Protein AF-A0A822YAC9-F1 (afdb_monomer_lite)

Organism: Nelumbo nucifera (NCBI:txid4432)

Foldseek 3Di:
DDDDDPDDDDDDPDDDDPPDPDLCVVLVHDPPDDPVSSVVSVVVVVVD

Sequence (48 aa):
MPAHGFSSKSEKNEAAKQKRRDPYEVLGVSRNSTDQEIKSAYRKMALK

pLDDT: mean 75.13, std 18.36, range [48.28, 95.44]

Secondary structure (DSSP, 8-state):
----------------------HHHHHT--TT--HHHHHHHHHHHHT-

Structure (mmCIF, N/CA/C/O backbone):
data_AF-A0A822YAC9-F1
#
_entry.id   AF-A0A822YAC9-F1
#
loop_
_atom_site.group_PDB
_atom_site.id
_atom_site.type_symbol
_atom_site.label_atom_id
_atom_site.label_alt_id
_atom_site.label_comp_id
_atom_site.label_asym_id
_atom_site.label_entity_id
_atom_site.label_seq_id
_atom_site.pdbx_PDB_ins_code
_atom_site.Cartn_x
_atom_site.Cartn_y
_atom_site.Cartn_z
_atom_site.occupancy
_atom_site.B_iso_or_equiv
_atom_site.auth_seq_id
_atom_site.auth_comp_id
_atom_site.auth_asym_id
_atom_site.auth_atom_id
_atom_site.pdbx_PDB_model_num
ATOM 1 N N . MET A 1 1 ? -5.390 -4.930 -55.793 1.00 55.53 1 MET A N 1
ATOM 2 C CA . MET A 1 1 ? -5.120 -5.913 -54.718 1.00 55.53 1 MET A CA 1
ATOM 3 C C . MET A 1 1 ? -5.609 -5.315 -53.399 1.00 55.53 1 MET A C 1
ATOM 5 O O . MET A 1 1 ? -5.158 -4.215 -53.107 1.00 55.53 1 MET A O 1
ATOM 9 N N . PRO A 1 2 ? -6.539 -5.929 -52.640 1.00 61.50 2 PRO A N 1
ATOM 10 C CA . PRO A 1 2 ? -6.972 -5.404 -51.344 1.00 61.50 2 PRO A CA 1
ATOM 11 C C . PRO A 1 2 ? -6.262 -6.121 -50.181 1.00 61.50 2 PRO A C 1
ATOM 13 O O . PRO A 1 2 ? -6.273 -7.348 -50.113 1.00 61.50 2 PRO A O 1
ATOM 16 N N . ALA A 1 3 ? -5.685 -5.366 -49.241 1.00 51.72 3 ALA A N 1
ATOM 17 C CA . ALA A 1 3 ? -5.219 -5.893 -47.955 1.00 51.72 3 ALA A CA 1
ATOM 18 C C . ALA A 1 3 ? -5.436 -4.869 -46.821 1.00 51.72 3 ALA A C 1
ATOM 20 O O . ALA A 1 3 ? -4.589 -4.036 -46.529 1.00 51.72 3 ALA A O 1
ATOM 21 N N . HIS A 1 4 ? -6.649 -4.915 -46.265 1.00 52.44 4 HIS A N 1
ATOM 22 C CA . HIS A 1 4 ? -6.990 -4.926 -44.838 1.00 52.44 4 HIS A CA 1
ATOM 23 C C . HIS A 1 4 ? -6.085 -4.178 -43.833 1.00 52.44 4 HIS A C 1
ATOM 25 O O . HIS A 1 4 ? -5.048 -4.677 -43.414 1.00 52.44 4 HIS A O 1
ATOM 31 N N . GLY A 1 5 ? -6.623 -3.069 -43.311 1.00 49.62 5 GLY A N 1
ATOM 32 C CA . GLY A 1 5 ? -6.910 -2.935 -41.877 1.00 49.62 5 GLY A CA 1
ATOM 33 C C . GLY A 1 5 ? -5.732 -2.716 -40.927 1.00 49.62 5 GLY A C 1
ATOM 34 O O . GLY A 1 5 ? -5.242 -3.657 -40.310 1.00 49.62 5 GLY A O 1
ATOM 35 N N . PHE A 1 6 ? -5.409 -1.448 -40.662 1.00 55.91 6 PHE A N 1
ATOM 36 C CA . PHE A 1 6 ? -4.761 -1.038 -39.412 1.00 55.91 6 PHE A CA 1
ATOM 37 C C . PHE A 1 6 ? -5.774 -1.196 -38.262 1.00 55.91 6 PHE A C 1
ATOM 39 O O . PHE A 1 6 ? -6.450 -0.254 -37.858 1.00 55.91 6 PHE A O 1
ATOM 46 N N . SER A 1 7 ? -5.965 -2.437 -37.810 1.00 50.50 7 SER A N 1
ATOM 47 C CA . SER A 1 7 ? -6.774 -2.764 -36.638 1.00 50.50 7 SER A CA 1
ATOM 48 C C . SER A 1 7 ? -5.986 -2.443 -35.378 1.00 50.50 7 SER A C 1
ATOM 50 O O . SER A 1 7 ? -4.961 -3.061 -35.094 1.00 50.50 7 SER A O 1
ATOM 52 N N . SER A 1 8 ? -6.538 -1.524 -34.596 1.00 63.78 8 SER A N 1
ATOM 53 C CA . SER A 1 8 ? -6.303 -1.339 -33.172 1.00 63.78 8 SER A CA 1
ATOM 54 C C . SER A 1 8 ? -6.085 -2.663 -32.434 1.00 63.78 8 SER A C 1
ATOM 56 O O . SER A 1 8 ? -6.869 -3.600 -32.588 1.00 63.78 8 SER A O 1
ATOM 58 N N . LYS A 1 9 ? -5.067 -2.703 -31.573 1.00 51.91 9 LYS A N 1
ATOM 59 C CA . LYS A 1 9 ? -5.084 -3.490 -30.336 1.00 51.91 9 LYS A CA 1
ATOM 60 C C . LYS A 1 9 ? -4.152 -2.840 -29.316 1.00 51.91 9 LYS A C 1
ATOM 62 O O . LYS A 1 9 ? -2.953 -3.098 -29.248 1.00 51.91 9 LYS A O 1
ATOM 67 N N . SER A 1 10 ? -4.757 -1.939 -28.548 1.00 59.94 10 SER A N 1
ATOM 68 C CA . SER A 1 10 ? -4.540 -1.833 -27.109 1.00 59.94 10 SER A CA 1
ATOM 69 C C . SER A 1 10 ? -4.475 -3.222 -26.463 1.00 59.94 10 SER A C 1
ATOM 71 O O . SER A 1 10 ? -5.038 -4.172 -26.995 1.00 59.94 10 SER A O 1
ATOM 73 N N . GLU A 1 11 ? -3.847 -3.283 -25.289 1.00 56.09 11 GLU A N 1
ATOM 74 C CA . GLU A 1 11 ? -3.710 -4.459 -24.413 1.00 56.09 11 GLU A CA 1
ATOM 75 C C . GLU A 1 11 ? -2.440 -5.281 -24.644 1.00 56.09 11 GLU A C 1
ATOM 77 O O . GLU A 1 11 ? -2.432 -6.382 -25.186 1.00 56.09 11 GLU A O 1
ATOM 82 N N . LYS A 1 12 ? -1.333 -4.757 -24.112 1.00 51.28 12 LYS A N 1
ATOM 83 C CA . LYS A 1 12 ? -0.237 -5.609 -23.655 1.00 51.28 12 LYS A CA 1
ATOM 84 C C . LYS A 1 12 ? 0.247 -5.133 -22.291 1.00 51.28 12 LYS A C 1
ATOM 86 O O . LYS A 1 12 ? 1.292 -4.509 -22.165 1.00 51.28 12 LYS A O 1
ATOM 91 N N . ASN A 1 13 ? -0.549 -5.422 -21.266 1.00 52.25 13 ASN A N 1
ATOM 92 C CA . ASN A 1 13 ? -0.050 -5.505 -19.895 1.00 52.25 13 ASN A CA 1
ATOM 93 C C . ASN A 1 13 ? -0.259 -6.942 -19.403 1.00 52.25 13 ASN A C 1
ATOM 95 O O . ASN A 1 13 ? -1.005 -7.225 -18.475 1.00 52.25 13 ASN A O 1
ATOM 99 N N . GLU A 1 14 ? 0.351 -7.866 -20.143 1.00 49.09 14 GLU A N 1
ATOM 100 C CA . GLU A 1 14 ? 0.426 -9.280 -19.802 1.00 49.09 14 GLU A CA 1
ATOM 101 C C . GLU A 1 14 ? 1.621 -9.492 -18.867 1.00 49.09 14 GLU A C 1
ATOM 103 O O . GLU A 1 14 ? 2.782 -9.350 -19.255 1.00 49.09 14 GLU A O 1
ATOM 108 N N . ALA A 1 15 ? 1.286 -9.814 -17.619 1.00 52.84 15 ALA A N 1
ATOM 109 C CA . ALA A 1 15 ? 1.868 -10.922 -16.873 1.00 52.84 15 ALA A CA 1
ATOM 110 C C . ALA A 1 15 ? 3.398 -11.083 -16.943 1.00 52.84 15 ALA A C 1
ATOM 112 O O . ALA A 1 15 ? 3.927 -11.970 -17.606 1.00 52.84 15 ALA A O 1
ATOM 113 N N . ALA A 1 16 ? 4.128 -10.311 -16.137 1.00 48.41 16 ALA A N 1
ATOM 114 C CA . ALA A 1 16 ? 5.496 -10.682 -15.786 1.00 48.41 16 ALA A CA 1
ATOM 115 C C . ALA A 1 16 ? 5.903 -10.121 -14.427 1.00 48.41 16 ALA A C 1
ATOM 117 O O . ALA A 1 16 ? 6.717 -9.203 -14.346 1.00 48.41 16 ALA A O 1
ATOM 118 N N . LYS A 1 17 ? 5.364 -10.703 -13.352 1.00 48.28 17 LYS A N 1
ATOM 119 C CA . LYS A 1 17 ? 6.172 -11.130 -12.204 1.00 48.28 17 LYS A CA 1
ATOM 120 C C . LYS A 1 17 ? 5.276 -11.656 -11.089 1.00 48.28 17 LYS A C 1
ATOM 122 O O . LYS A 1 17 ? 4.437 -10.939 -10.561 1.00 48.28 17 LYS A O 1
ATOM 127 N N . GLN A 1 18 ? 5.606 -12.849 -10.609 1.00 54.44 18 GLN A N 1
ATOM 128 C CA . GLN A 1 18 ? 5.452 -13.239 -9.206 1.00 54.44 18 GLN A CA 1
ATOM 129 C C . GLN A 1 18 ? 6.329 -12.337 -8.308 1.00 54.44 18 GLN A C 1
ATOM 131 O O . GLN A 1 18 ? 7.165 -12.790 -7.531 1.00 54.44 18 GLN A O 1
ATOM 136 N N . LYS A 1 19 ? 6.202 -11.021 -8.462 1.00 59.09 19 LYS A N 1
ATOM 137 C CA . LYS A 1 19 ? 6.681 -10.038 -7.515 1.00 59.09 19 LYS A CA 1
ATOM 138 C C . LYS A 1 19 ? 5.571 -9.975 -6.494 1.00 59.09 19 LYS A C 1
ATOM 140 O O . LYS A 1 19 ? 4.404 -9.838 -6.850 1.00 59.09 19 LYS A O 1
ATOM 145 N N . ARG A 1 20 ? 5.950 -10.129 -5.231 1.00 66.81 20 ARG A N 1
ATOM 146 C CA . ARG A 1 20 ? 5.139 -9.726 -4.082 1.00 66.81 20 ARG A CA 1
ATOM 147 C C . ARG A 1 20 ? 4.355 -8.476 -4.500 1.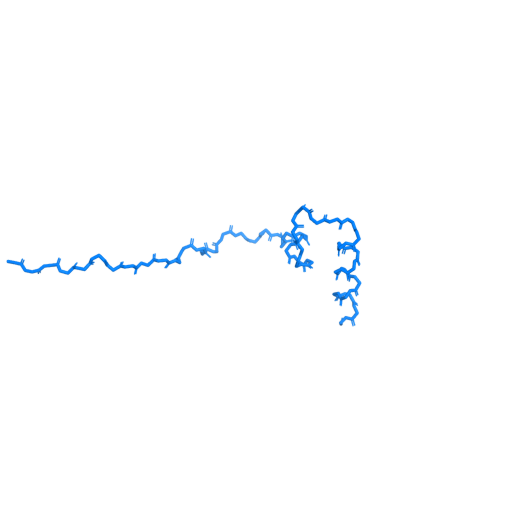00 66.81 20 ARG A C 1
ATOM 149 O O . ARG A 1 20 ? 4.995 -7.527 -4.948 1.00 66.81 20 ARG A O 1
ATOM 156 N N . ARG A 1 21 ? 3.015 -8.540 -4.478 1.00 80.00 21 ARG A N 1
ATOM 157 C CA . ARG A 1 21 ? 2.163 -7.410 -4.883 1.00 80.00 21 ARG A CA 1
ATOM 158 C C . ARG A 1 21 ? 2.709 -6.145 -4.226 1.00 80.00 21 ARG A C 1
ATOM 160 O O . ARG A 1 21 ? 3.055 -6.194 -3.042 1.00 80.00 21 ARG A O 1
ATOM 167 N N . ASP A 1 22 ? 2.834 -5.063 -4.988 1.00 87.25 22 ASP A N 1
ATOM 168 C CA . ASP A 1 22 ? 3.399 -3.826 -4.458 1.00 87.25 22 ASP A CA 1
ATOM 169 C C . ASP A 1 22 ? 2.582 -3.388 -3.228 1.00 87.25 22 ASP A C 1
ATOM 171 O O . ASP A 1 22 ? 1.354 -3.375 -3.307 1.00 87.25 22 ASP A O 1
ATOM 175 N N . PRO A 1 23 ? 3.202 -3.021 -2.089 1.00 89.25 23 PRO A N 1
ATOM 176 C CA . PRO A 1 23 ? 2.466 -2.697 -0.861 1.00 89.25 23 PRO A CA 1
ATOM 177 C C . PRO A 1 23 ? 1.396 -1.618 -1.061 1.00 89.25 23 PRO A C 1
ATOM 179 O O . PRO A 1 23 ? 0.313 -1.691 -0.489 1.00 89.25 23 PRO A O 1
ATOM 182 N N . TYR A 1 24 ? 1.686 -0.645 -1.925 1.00 91.69 24 TYR A N 1
ATOM 183 C CA . TYR A 1 24 ? 0.761 0.423 -2.290 1.00 91.69 24 TYR A CA 1
ATOM 184 C C . TYR A 1 24 ? -0.413 -0.089 -3.136 1.00 91.69 24 TYR A C 1
ATOM 186 O O . TYR A 1 24 ? -1.550 0.285 -2.873 1.00 91.69 24 TYR A O 1
ATOM 194 N N . GLU A 1 25 ? -0.174 -1.012 -4.074 1.00 89.00 25 GLU A N 1
ATOM 195 C CA . GLU A 1 25 ? -1.242 -1.650 -4.858 1.00 89.00 25 GLU A CA 1
ATOM 196 C C . GLU A 1 25 ? -2.111 -2.568 -3.997 1.00 89.00 25 GLU A C 1
ATOM 198 O O . GLU A 1 25 ? -3.327 -2.592 -4.162 1.00 89.00 25 GLU A O 1
ATOM 203 N N . VAL A 1 26 ? -1.506 -3.285 -3.042 1.00 90.19 26 VAL A N 1
ATOM 204 C CA . VAL A 1 26 ? -2.239 -4.104 -2.063 1.00 90.19 26 VAL A CA 1
ATOM 205 C C . VAL A 1 26 ? -3.187 -3.237 -1.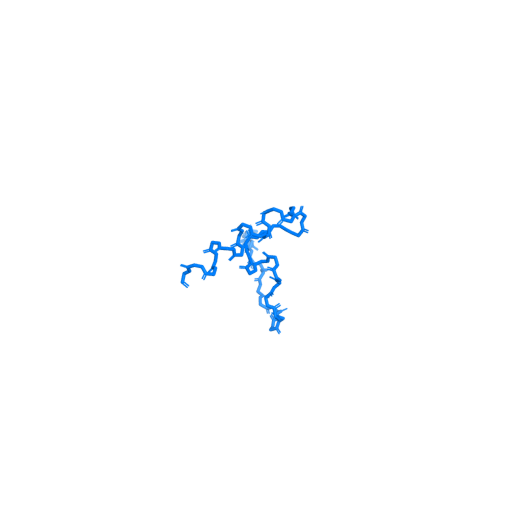245 1.00 90.19 26 VAL A C 1
ATOM 207 O O . VAL A 1 26 ? -4.336 -3.613 -1.043 1.00 90.19 26 VAL A O 1
ATOM 210 N N . LEU A 1 27 ? -2.715 -2.072 -0.800 1.00 91.19 27 LEU A N 1
ATOM 211 C CA . LEU A 1 27 ? -3.522 -1.104 -0.063 1.00 91.19 27 LEU A CA 1
ATOM 212 C C . LEU A 1 27 ? -4.471 -0.290 -0.961 1.00 91.19 27 LEU A C 1
ATOM 214 O O . LEU A 1 27 ? -5.314 0.433 -0.434 1.00 91.19 27 LEU A O 1
ATOM 218 N N . GLY A 1 28 ? -4.357 -0.385 -2.289 1.00 89.81 28 GLY A N 1
ATOM 219 C CA . GLY A 1 28 ? -5.149 0.405 -3.236 1.00 89.81 28 GLY A CA 1
ATOM 220 C C . GLY A 1 28 ? -4.854 1.908 -3.189 1.00 89.81 28 GLY A C 1
ATOM 221 O O . GLY A 1 28 ? -5.732 2.716 -3.483 1.00 89.81 28 GLY A O 1
ATOM 222 N N . VAL A 1 29 ? -3.643 2.295 -2.786 1.00 91.81 29 VAL A N 1
ATOM 223 C CA . VAL A 1 29 ? -3.203 3.693 -2.669 1.00 91.81 29 VAL A CA 1
ATOM 224 C C . VAL A 1 29 ? -2.082 3.997 -3.661 1.00 91.81 29 VAL A C 1
ATOM 226 O O . VAL A 1 29 ? -1.388 3.101 -4.144 1.00 91.81 29 VAL A O 1
ATOM 229 N N . SER A 1 30 ? -1.882 5.279 -3.967 1.00 91.62 30 SER A N 1
ATOM 230 C CA . SER A 1 30 ? -0.755 5.705 -4.799 1.00 91.62 30 SER A CA 1
ATOM 231 C C . SER A 1 30 ? 0.558 5.596 -4.019 1.00 91.62 30 SER A C 1
ATOM 233 O O . SER A 1 30 ? 0.586 5.725 -2.797 1.00 91.62 30 SER A O 1
ATOM 235 N N . ARG A 1 31 ? 1.684 5.440 -4.723 1.00 88.94 31 ARG A N 1
ATOM 236 C CA . ARG A 1 31 ? 3.026 5.513 -4.109 1.00 88.94 31 ARG A CA 1
ATOM 237 C C . ARG A 1 31 ? 3.336 6.896 -3.520 1.00 88.94 31 ARG A C 1
ATOM 239 O O . ARG A 1 31 ? 4.235 7.013 -2.697 1.00 88.94 31 ARG A O 1
ATOM 246 N N . ASN A 1 32 ? 2.569 7.913 -3.919 1.00 92.44 32 ASN A N 1
ATOM 247 C CA . ASN A 1 32 ? 2.675 9.290 -3.432 1.00 92.44 32 ASN A CA 1
ATOM 248 C C . ASN A 1 32 ? 1.628 9.616 -2.353 1.00 92.44 32 ASN A C 1
ATOM 250 O O . ASN A 1 32 ? 1.465 10.781 -1.994 1.00 92.44 32 ASN A O 1
ATOM 254 N N . SER A 1 33 ? 0.871 8.619 -1.886 1.00 92.62 33 SER A N 1
ATOM 255 C CA . SER A 1 33 ? -0.132 8.819 -0.844 1.00 92.62 33 SER A CA 1
ATOM 256 C C . SER A 1 33 ? 0.502 9.194 0.488 1.00 92.62 33 SER A C 1
ATOM 258 O O . SER A 1 33 ? 1.620 8.794 0.811 1.00 92.62 33 SER A O 1
ATOM 260 N N . THR A 1 34 ? -0.246 9.952 1.284 1.00 95.44 34 THR A N 1
ATOM 261 C CA . THR A 1 34 ? 0.202 10.366 2.618 1.00 95.44 34 THR A CA 1
ATOM 262 C C . THR A 1 34 ? 0.084 9.222 3.623 1.00 95.44 34 THR A C 1
ATOM 264 O O . THR A 1 34 ? -0.737 8.312 3.473 1.00 95.44 34 THR A O 1
ATOM 267 N N . ASP A 1 35 ? 0.833 9.303 4.723 1.00 92.62 35 ASP A N 1
ATOM 268 C CA . ASP A 1 35 ? 0.745 8.327 5.818 1.00 92.62 35 ASP A CA 1
ATOM 269 C C . ASP A 1 35 ? -0.684 8.155 6.350 1.00 92.62 35 ASP A C 1
ATOM 271 O O . ASP A 1 35 ? -1.073 7.068 6.786 1.00 92.62 35 ASP A O 1
ATOM 275 N N . GLN A 1 36 ? -1.486 9.224 6.326 1.00 94.94 36 GLN A N 1
ATOM 276 C CA . GLN A 1 36 ? -2.882 9.189 6.754 1.00 94.94 36 GLN A CA 1
ATOM 277 C C . GLN A 1 36 ? -3.731 8.299 5.838 1.00 94.94 36 GLN A C 1
ATOM 279 O O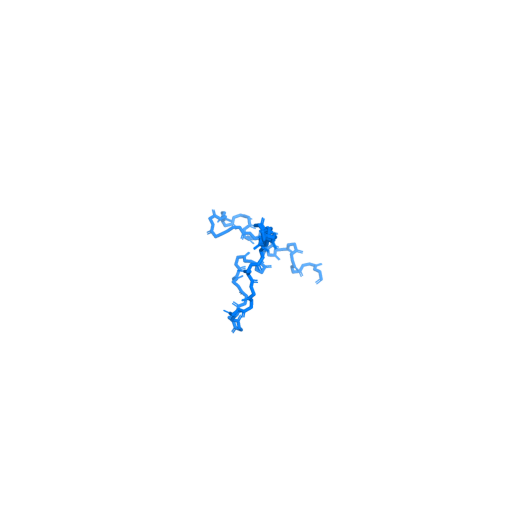 . GLN A 1 36 ? -4.562 7.530 6.334 1.00 94.94 36 GLN A O 1
ATOM 284 N N . GLU A 1 37 ? -3.516 8.372 4.525 1.00 92.50 37 GLU A N 1
ATOM 285 C CA . GLU A 1 37 ? -4.198 7.535 3.536 1.00 92.50 37 GLU A CA 1
ATOM 286 C C . GLU A 1 37 ? -3.756 6.079 3.655 1.00 92.50 37 GLU A C 1
ATOM 288 O O . GLU A 1 37 ? -4.612 5.201 3.753 1.00 92.50 37 GLU A O 1
ATOM 293 N N . ILE A 1 38 ? -2.447 5.827 3.770 1.00 93.38 38 ILE A N 1
ATOM 294 C CA . ILE A 1 38 ? -1.876 4.482 3.953 1.00 93.38 38 ILE A CA 1
ATOM 295 C C . ILE A 1 38 ? -2.476 3.8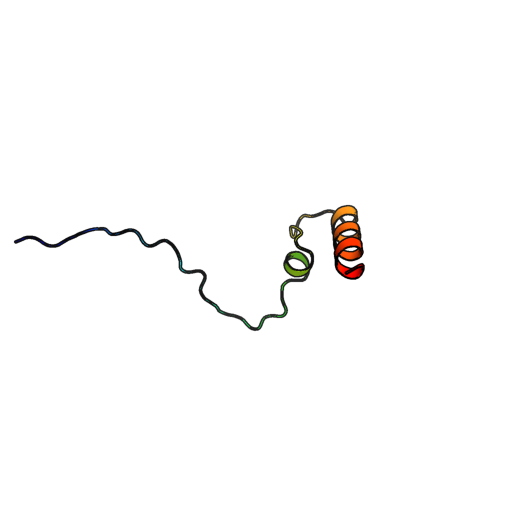11 5.200 1.00 93.38 38 ILE A C 1
ATOM 297 O O . ILE A 1 38 ? -2.988 2.692 5.128 1.00 93.38 38 ILE A O 1
ATOM 301 N N . LYS A 1 39 ? -2.498 4.512 6.344 1.00 94.38 39 LYS A N 1
ATOM 302 C CA . LYS A 1 39 ? -3.079 4.001 7.602 1.00 94.38 39 LYS A CA 1
ATOM 303 C C . LYS A 1 39 ? -4.583 3.771 7.495 1.00 94.38 39 LYS A C 1
ATOM 305 O O . LYS A 1 39 ? -5.115 2.823 8.070 1.00 94.38 39 LYS A O 1
ATOM 310 N N . SER A 1 40 ? -5.299 4.656 6.806 1.00 93.88 40 SER A N 1
ATOM 311 C CA . SER A 1 40 ? -6.753 4.547 6.654 1.00 93.88 40 SER A CA 1
ATOM 312 C C . SER A 1 40 ? -7.141 3.404 5.719 1.00 93.88 40 SER A C 1
ATOM 314 O O . SER A 1 40 ? -8.071 2.666 6.037 1.00 93.88 40 SER A O 1
ATOM 316 N N . ALA A 1 41 ? -6.406 3.214 4.622 1.00 93.81 41 ALA A N 1
ATOM 317 C CA . ALA A 1 41 ? -6.564 2.088 3.711 1.00 93.81 41 ALA A CA 1
ATOM 318 C C . ALA A 1 41 ? -6.252 0.756 4.407 1.00 93.81 41 ALA A C 1
ATOM 320 O O . ALA A 1 41 ? -7.069 -0.160 4.349 1.00 93.81 41 ALA A O 1
ATOM 321 N N . TYR A 1 42 ? -5.147 0.681 5.161 1.00 94.19 42 TYR A N 1
ATOM 322 C CA . TYR A 1 42 ? -4.793 -0.512 5.938 1.00 94.19 42 TYR A CA 1
ATOM 323 C C . TYR A 1 42 ? -5.891 -0.894 6.934 1.00 94.19 42 TYR A C 1
ATOM 325 O O . TYR A 1 42 ? -6.333 -2.040 6.952 1.00 94.19 42 TYR A O 1
ATOM 333 N N . ARG A 1 43 ? -6.390 0.075 7.717 1.00 93.19 43 ARG A N 1
ATOM 334 C CA . ARG A 1 43 ? -7.488 -0.154 8.671 1.00 93.19 43 ARG A CA 1
ATOM 335 C C . ARG A 1 43 ? -8.738 -0.700 7.985 1.00 93.19 43 ARG A C 1
ATOM 337 O O . ARG A 1 43 ? -9.307 -1.670 8.461 1.00 93.19 43 ARG A O 1
ATOM 344 N N . LYS A 1 44 ? -9.146 -0.108 6.860 1.00 90.31 44 LYS A N 1
ATOM 345 C CA . LYS A 1 44 ? -10.314 -0.565 6.089 1.00 90.31 44 LYS A CA 1
ATOM 346 C C . LYS A 1 44 ? -10.122 -1.974 5.525 1.0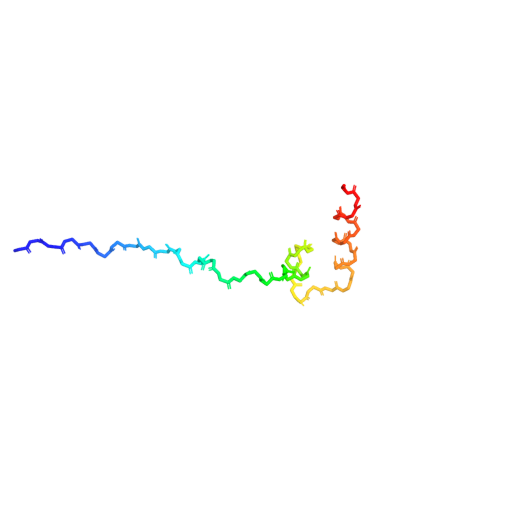0 90.31 44 LYS A C 1
ATOM 348 O O . LYS A 1 44 ? -11.063 -2.756 5.535 1.00 90.31 44 LYS A O 1
ATOM 353 N N . MET A 1 45 ? -8.919 -2.292 5.049 1.00 86.69 45 MET A N 1
ATOM 354 C CA . MET A 1 45 ? -8.596 -3.597 4.472 1.00 86.69 45 MET A CA 1
ATOM 355 C C . MET A 1 45 ? -8.508 -4.706 5.533 1.00 86.69 45 MET A C 1
ATOM 357 O O . MET A 1 45 ? -8.897 -5.833 5.254 1.00 86.69 45 MET A O 1
ATOM 361 N N . ALA A 1 46 ? -8.022 -4.392 6.739 1.00 88.25 46 ALA A N 1
ATOM 362 C CA . ALA A 1 46 ? -7.848 -5.346 7.840 1.00 88.25 46 ALA A CA 1
ATOM 363 C C . ALA A 1 46 ? -9.132 -5.640 8.642 1.00 88.25 46 ALA A C 1
ATOM 365 O O . ALA A 1 46 ? -9.149 -6.568 9.441 1.00 88.25 46 ALA A O 1
ATOM 366 N N . LEU A 1 47 ? -10.188 -4.842 8.462 1.00 84.31 47 LEU A N 1
ATOM 367 C CA . LEU A 1 47 ? -11.498 -5.035 9.103 1.00 84.31 47 LEU A CA 1
ATOM 368 C C . LEU A 1 47 ? -12.434 -5.961 8.300 1.00 84.31 47 LEU A C 1
ATOM 370 O O . LEU A 1 47 ? -13.621 -6.041 8.617 1.00 84.31 47 LEU A O 1
ATOM 374 N N . LYS A 1 48 ? -11.926 -6.610 7.248 1.00 61.22 48 LYS A N 1
ATOM 375 C CA . LYS A 1 48 ? -12.663 -7.558 6.408 1.00 61.22 48 LYS A CA 1
ATOM 376 C C . LYS A 1 48 ? -12.330 -8.998 6.776 1.00 61.22 48 LYS A C 1
ATOM 378 O O . LYS A 1 48 ? -11.141 -9.267 7.048 1.00 61.22 48 LYS A O 1
#

InterPro domains:
  IPR001623 DnaJ domain [PF00226] (22-48)
  IPR001623 DnaJ domain [PR00625] (24-42)
  IPR001623 DnaJ domain [PR00625] (42-48)
  IPR001623 DnaJ domain [cd06257] (22-48)
  IPR036869 Chaperone J-domain superfamily [G3DSA:1.10.287.110] (5-48)
  IPR036869 Chaperone J-domain superfamily [SSF46565] (10-48)
  IPR052812 Plant DnaJ domain-containing prote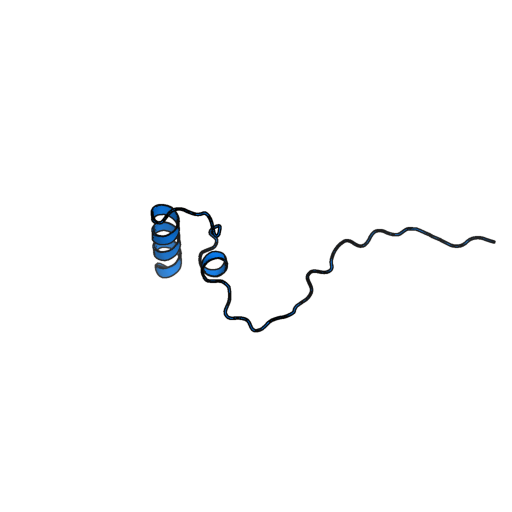in [PTHR44272] (7-48)

Radius of gyration: 19.5 Å; chains: 1; bounding box: 19×24×64 Å